Protein AF-A0A7V9B4B7-F1 (afdb_monomer_lite)

Secondary structure (DSSP, 8-state):
--------GGGHHHHHHHHHHTT----------SSEEEETTTEEEEHHHHHHHHHHHHHHHHHTS----

pLDDT: mean 91.67, std 11.44, range [51.56, 98.5]

Sequence (69 aa):
GRVVVAAAPDQMAAVLDGAAAAGVPTSRIGLATGDRLVVKDLLDVAVADLTSSWHDHLPAALGHGTTQG

Radius of gyration: 19.12 Å; chains: 1; bounding box: 28×27×64 Å

Foldseek 3Di:
DDDDDDDDPVCVVVVVVVCVVVVHDDDDDDHDDDQWDDDPPPDIGGVVVVVCCVVCVVVVVCVVPPPDD

Structure (mmCIF, N/CA/C/O backbone):
data_AF-A0A7V9B4B7-F1
#
_entry.id   AF-A0A7V9B4B7-F1
#
loop_
_atom_site.group_PDB
_atom_site.id
_atom_site.type_symbol
_atom_site.label_atom_id
_atom_site.label_alt_id
_atom_site.label_comp_id
_atom_site.label_asym_id
_atom_site.label_entity_id
_atom_site.label_seq_id
_atom_site.pdbx_PDB_ins_code
_atom_site.Cartn_x
_atom_site.Cartn_y
_atom_site.Cartn_z
_atom_site.occupancy
_atom_site.B_iso_or_equiv
_atom_site.auth_seq_id
_atom_site.auth_comp_id
_atom_site.auth_asym_id
_atom_site.auth_atom_id
_atom_site.pdbx_PDB_model_num
ATOM 1 N N . GLY A 1 1 ? -15.346 2.413 0.999 1.00 88.25 1 GLY A N 1
ATOM 2 C CA . GLY A 1 1 ? -14.163 2.525 0.121 1.00 88.25 1 GLY A CA 1
ATOM 3 C C . GLY A 1 1 ? -12.952 1.956 0.829 1.00 88.25 1 GLY A C 1
ATOM 4 O O . GLY A 1 1 ? -13.019 1.768 2.037 1.00 88.25 1 GLY A O 1
ATOM 5 N N . ARG A 1 2 ? -11.874 1.657 0.104 1.00 95.38 2 ARG A N 1
ATOM 6 C CA . ARG A 1 2 ? -10.574 1.277 0.680 1.00 95.38 2 ARG A CA 1
ATOM 7 C C . ARG A 1 2 ? -9.537 2.289 0.216 1.00 95.38 2 ARG A C 1
ATOM 9 O O . ARG A 1 2 ? -9.641 2.774 -0.907 1.00 95.38 2 ARG A O 1
ATOM 16 N N . VAL A 1 3 ? -8.572 2.597 1.072 1.00 96.00 3 VAL A N 1
ATOM 17 C CA . VAL A 1 3 ? -7.470 3.511 0.764 1.00 96.00 3 VAL A CA 1
ATOM 18 C C . VAL A 1 3 ? -6.152 2.857 1.147 1.00 96.00 3 VAL A C 1
ATOM 20 O O . VAL A 1 3 ? -6.101 2.066 2.088 1.00 96.00 3 VAL A O 1
ATOM 23 N N . VAL A 1 4 ? -5.099 3.190 0.409 1.00 95.56 4 VAL A N 1
ATOM 24 C CA . VAL A 1 4 ? -3.719 2.836 0.741 1.00 95.56 4 VAL A CA 1
ATOM 25 C C . VAL A 1 4 ? -2.972 4.144 0.946 1.00 95.56 4 VAL A C 1
ATOM 27 O O . VAL A 1 4 ? -3.085 5.051 0.126 1.00 95.56 4 VAL A O 1
ATOM 30 N N . VAL A 1 5 ? -2.247 4.249 2.056 1.00 95.75 5 VAL A N 1
ATOM 31 C CA . VAL A 1 5 ? -1.513 5.457 2.434 1.00 95.75 5 VAL A CA 1
ATOM 32 C C . VAL A 1 5 ? -0.058 5.082 2.667 1.00 95.75 5 VAL A C 1
ATOM 34 O O . VAL A 1 5 ? 0.231 4.143 3.409 1.00 95.75 5 VAL A O 1
ATOM 37 N N . ALA A 1 6 ? 0.851 5.827 2.044 1.00 96.00 6 ALA A N 1
ATOM 38 C CA . ALA A 1 6 ? 2.262 5.824 2.397 1.00 96.00 6 ALA A CA 1
ATOM 39 C C . ALA A 1 6 ? 2.519 6.999 3.346 1.00 96.00 6 ALA A C 1
ATOM 41 O O . ALA A 1 6 ? 2.141 8.131 3.050 1.00 96.00 6 ALA A O 1
ATOM 42 N N . ALA A 1 7 ? 3.146 6.726 4.486 1.00 95.50 7 ALA A N 1
ATOM 43 C CA . ALA A 1 7 ? 3.519 7.733 5.468 1.00 95.50 7 ALA A CA 1
ATOM 44 C C . ALA A 1 7 ? 4.992 7.564 5.838 1.00 95.50 7 ALA A C 1
ATOM 46 O O . ALA A 1 7 ? 5.507 6.441 5.855 1.00 95.50 7 ALA A O 1
ATOM 47 N N . ALA A 1 8 ? 5.653 8.678 6.149 1.00 95.50 8 ALA A N 1
ATOM 48 C CA . ALA A 1 8 ? 6.984 8.639 6.734 1.00 95.50 8 ALA A CA 1
ATOM 49 C C . ALA A 1 8 ? 6.940 7.923 8.105 1.00 95.50 8 ALA A C 1
ATOM 51 O O . ALA A 1 8 ? 5.899 7.961 8.774 1.00 95.50 8 ALA A O 1
ATOM 52 N N . PRO A 1 9 ? 8.021 7.238 8.531 1.00 93.50 9 PRO A N 1
ATOM 53 C CA . PRO A 1 9 ? 8.012 6.434 9.756 1.00 93.50 9 PRO A CA 1
ATOM 54 C C . PRO A 1 9 ? 7.615 7.214 11.017 1.00 93.50 9 PRO A C 1
ATOM 56 O O . PRO A 1 9 ? 6.892 6.690 11.860 1.00 93.50 9 PRO A O 1
ATOM 59 N N . ASP A 1 10 ? 8.049 8.467 11.116 1.00 96.81 10 ASP A N 1
ATOM 60 C CA . ASP A 1 10 ? 7.746 9.412 12.192 1.00 96.81 10 ASP A CA 1
ATOM 61 C C . ASP A 1 10 ? 6.276 9.862 12.207 1.00 96.81 10 ASP A C 1
ATOM 63 O O . ASP A 1 10 ? 5.724 10.14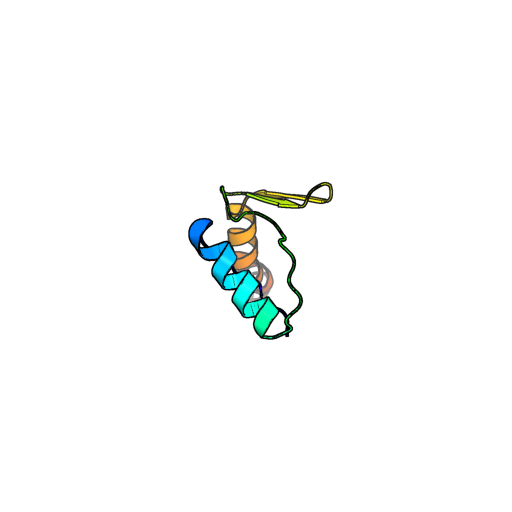0 13.268 1.00 96.81 10 ASP A O 1
ATOM 67 N N . GLN A 1 11 ? 5.605 9.832 11.055 1.00 96.69 11 GLN A N 1
ATOM 68 C CA . GLN A 1 11 ? 4.196 10.213 10.911 1.00 96.69 11 GLN A CA 1
ATOM 69 C C . GLN A 1 11 ? 3.225 9.028 11.024 1.00 96.69 11 GLN A C 1
ATOM 71 O O . GLN A 1 11 ? 2.010 9.221 11.086 1.00 96.69 11 GLN A O 1
ATOM 76 N N . MET A 1 12 ? 3.735 7.792 11.060 1.00 95.06 12 MET A N 1
ATOM 77 C CA . MET A 1 12 ? 2.918 6.575 11.063 1.00 95.06 12 MET A CA 1
ATOM 78 C C . MET A 1 12 ? 1.953 6.517 12.254 1.00 95.06 12 MET A C 1
ATOM 80 O O . MET A 1 12 ? 0.789 6.158 12.081 1.00 95.06 12 MET A O 1
ATOM 84 N N . ALA A 1 13 ? 2.421 6.894 13.448 1.00 96.38 13 ALA A N 1
ATOM 85 C CA . ALA A 1 13 ? 1.600 6.886 14.658 1.00 96.38 13 ALA A CA 1
ATOM 86 C C . ALA A 1 13 ? 0.385 7.813 14.510 1.00 96.38 13 ALA A C 1
ATOM 88 O O . ALA A 1 13 ? -0.748 7.372 14.676 1.00 96.38 13 ALA A O 1
ATOM 89 N N . ALA A 1 14 ? 0.607 9.052 14.063 1.00 97.56 14 ALA A N 1
ATOM 90 C CA . ALA A 1 14 ? -0.460 10.031 13.872 1.00 97.56 14 ALA A CA 1
ATOM 91 C C . ALA A 1 14 ? -1.534 9.560 12.872 1.00 97.56 14 ALA A C 1
ATOM 93 O O . ALA A 1 14 ? -2.725 9.785 13.085 1.00 97.56 14 ALA A O 1
ATOM 94 N N . VAL A 1 15 ? -1.132 8.876 11.792 1.00 96.81 15 VAL A N 1
ATOM 95 C CA . VAL A 1 15 ? -2.074 8.322 10.803 1.00 96.81 15 VAL A CA 1
ATOM 96 C C . VAL A 1 15 ? -2.918 7.197 11.406 1.00 96.81 15 VAL A C 1
ATOM 98 O O . VAL A 1 15 ? -4.133 7.164 11.201 1.00 96.81 15 VAL A O 1
ATOM 101 N N . LEU A 1 16 ? -2.294 6.278 12.147 1.00 96.56 16 LEU A N 1
ATOM 102 C CA . LEU A 1 16 ? -2.995 5.156 1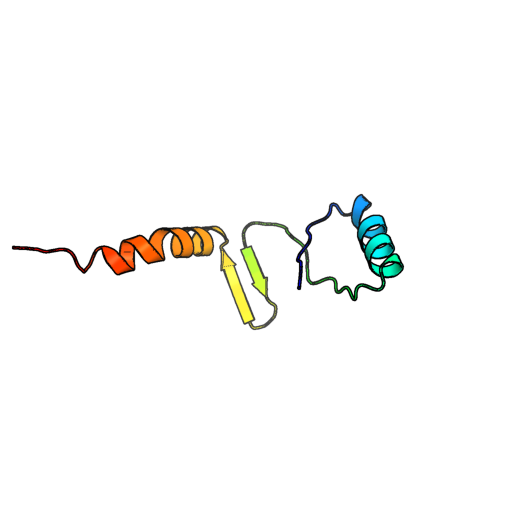2.774 1.00 96.56 16 LEU A CA 1
ATOM 103 C C . LEU A 1 16 ? -3.942 5.626 13.881 1.00 96.56 16 LEU A C 1
ATOM 105 O O . LEU A 1 16 ? -5.078 5.157 13.931 1.00 96.56 16 LEU A O 1
ATOM 109 N N . ASP A 1 17 ? -3.517 6.587 14.699 1.00 97.94 17 ASP A N 1
ATOM 110 C CA . ASP A 1 17 ? -4.337 7.171 15.761 1.00 97.94 17 ASP A CA 1
ATOM 111 C C . ASP A 1 17 ? -5.548 7.909 15.181 1.00 97.94 17 ASP A C 1
ATOM 113 O O . ASP A 1 17 ? -6.673 7.727 15.649 1.00 97.94 17 ASP A O 1
ATOM 117 N N . GLY A 1 18 ? -5.351 8.682 14.106 1.00 97.94 18 GLY A N 1
ATOM 118 C CA . GLY A 1 18 ? -6.444 9.346 13.396 1.00 97.94 18 GLY A CA 1
ATOM 119 C C . GLY A 1 18 ? -7.456 8.356 12.812 1.00 97.94 18 GLY A C 1
ATOM 120 O O . GLY A 1 18 ? -8.665 8.557 12.931 1.00 97.94 18 GLY A O 1
ATOM 121 N N . ALA A 1 19 ? -6.981 7.253 12.226 1.00 97.38 19 ALA A N 1
ATOM 122 C CA . ALA A 1 19 ? -7.854 6.200 11.713 1.00 97.38 19 ALA A CA 1
ATOM 123 C C . ALA A 1 19 ? -8.617 5.480 12.839 1.00 97.38 19 ALA A C 1
ATOM 125 O O . ALA A 1 19 ? -9.820 5.247 12.711 1.00 97.38 19 ALA A O 1
ATOM 126 N N . ALA A 1 20 ? -7.946 5.185 13.955 1.00 97.75 20 ALA A N 1
ATOM 127 C CA . ALA A 1 20 ? -8.556 4.559 15.123 1.00 97.75 20 ALA A CA 1
ATOM 128 C C . ALA A 1 20 ? -9.635 5.453 15.754 1.00 97.75 20 ALA A C 1
ATOM 130 O O . ALA A 1 20 ? -10.738 4.978 16.022 1.00 97.75 20 ALA A O 1
ATOM 131 N N . ALA A 1 21 ? -9.364 6.752 15.914 1.00 98.50 21 ALA A N 1
ATOM 132 C CA . ALA A 1 21 ? -10.330 7.727 16.421 1.00 98.50 21 ALA A CA 1
ATOM 133 C C . ALA A 1 21 ? -11.576 7.849 15.525 1.00 98.50 21 ALA A C 1
ATOM 135 O O . ALA A 1 21 ? -12.676 8.086 16.019 1.00 98.50 21 ALA A O 1
ATOM 136 N N . ALA A 1 22 ? -11.418 7.639 14.216 1.00 97.75 22 ALA A N 1
ATOM 137 C CA . ALA A 1 22 ? -12.515 7.607 13.252 1.00 97.75 22 ALA A CA 1
ATOM 138 C C . ALA A 1 22 ? -13.210 6.233 13.136 1.00 97.75 22 ALA A C 1
ATOM 140 O O . ALA A 1 22 ? -14.126 6.080 12.328 1.00 97.75 22 ALA A O 1
ATOM 141 N N . GLY A 1 23 ? -12.779 5.219 13.898 1.00 97.75 23 GLY A N 1
ATOM 142 C CA . GLY A 1 23 ? -13.321 3.859 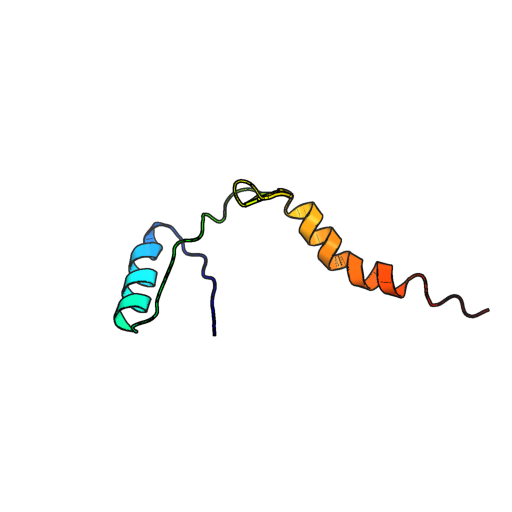13.822 1.00 97.75 23 GLY A CA 1
ATOM 143 C C . GLY A 1 23 ? -13.014 3.141 12.503 1.00 97.75 23 GLY A C 1
ATOM 144 O O . GLY A 1 23 ? -13.736 2.220 12.121 1.00 97.75 23 GLY A O 1
ATOM 145 N N . VAL A 1 24 ? -11.970 3.561 11.784 1.00 97.69 24 VAL A N 1
ATOM 146 C CA . VAL A 1 24 ? -11.570 2.981 10.499 1.00 97.69 24 VAL A CA 1
ATOM 147 C C . VAL A 1 24 ? -10.607 1.815 10.742 1.00 97.69 24 VAL A C 1
ATOM 149 O O . VAL A 1 24 ? -9.517 2.031 11.272 1.00 97.69 24 VAL A O 1
ATOM 152 N N . PRO A 1 25 ? -10.946 0.579 10.328 1.00 96.69 25 PRO A N 1
ATOM 153 C CA . PRO A 1 25 ? -10.031 -0.551 10.436 1.00 96.69 25 PRO A CA 1
ATOM 154 C C . PRO A 1 25 ? -8.785 -0.343 9.572 1.00 96.69 25 PRO A C 1
ATOM 156 O O . PRO A 1 25 ? -8.889 -0.025 8.385 1.00 96.69 25 PRO A O 1
ATOM 159 N N . THR A 1 26 ? -7.608 -0.574 10.149 1.00 97.19 26 THR A N 1
ATOM 160 C CA . THR A 1 26 ? -6.323 -0.432 9.457 1.00 97.19 26 THR A CA 1
ATOM 161 C C . THR A 1 26 ? -5.505 -1.715 9.521 1.00 97.19 26 THR A C 1
ATOM 163 O O . THR A 1 26 ? -5.668 -2.557 10.403 1.00 97.19 26 THR A O 1
ATOM 166 N N . SER A 1 27 ? -4.615 -1.877 8.546 1.00 95.81 27 SER A N 1
ATOM 167 C CA . SER A 1 27 ? -3.606 -2.930 8.537 1.00 95.81 27 SER A CA 1
ATOM 168 C C . SER A 1 27 ? -2.348 -2.404 7.857 1.00 95.81 27 SER A C 1
ATOM 170 O O . SER A 1 27 ? -2.431 -1.717 6.836 1.00 95.81 27 SER A O 1
ATOM 172 N N . ARG A 1 28 ? -1.177 -2.718 8.419 1.00 93.69 28 ARG A N 1
ATOM 173 C CA . ARG A 1 28 ? 0.109 -2.373 7.812 1.00 93.69 28 ARG A CA 1
ATOM 174 C C . ARG A 1 28 ? 0.500 -3.459 6.818 1.00 93.69 28 ARG A C 1
ATOM 176 O O . ARG A 1 28 ? 0.833 -4.569 7.219 1.00 93.69 28 ARG A O 1
ATOM 183 N N . ILE A 1 29 ? 0.492 -3.109 5.536 1.00 93.88 29 ILE A N 1
ATOM 184 C CA . ILE A 1 29 ? 0.701 -4.062 4.436 1.00 93.88 29 ILE A CA 1
ATOM 185 C C . ILE A 1 29 ? 2.156 -4.174 3.963 1.00 93.88 29 ILE A C 1
ATOM 187 O O . ILE A 1 29 ? 2.486 -5.126 3.267 1.00 93.88 29 ILE A O 1
ATOM 191 N N . GLY A 1 30 ? 3.035 -3.236 4.334 1.00 94.00 30 GLY A N 1
ATOM 192 C CA . GLY A 1 30 ? 4.440 -3.289 3.930 1.00 94.00 30 GLY A CA 1
ATOM 193 C C . GLY A 1 30 ? 5.190 -1.971 4.094 1.00 94.00 30 GLY A C 1
ATOM 194 O O . GLY A 1 30 ? 4.772 -1.093 4.851 1.00 94.00 30 GLY A O 1
ATOM 195 N N . LEU A 1 31 ? 6.306 -1.868 3.373 1.00 94.56 31 LEU A N 1
ATOM 196 C CA . LEU A 1 31 ? 7.176 -0.698 3.288 1.00 94.56 31 LEU A CA 1
ATOM 197 C C . LEU A 1 31 ? 7.319 -0.297 1.816 1.00 94.56 31 LEU A C 1
ATOM 199 O O . LEU A 1 31 ? 7.501 -1.156 0.957 1.00 94.56 31 LEU A O 1
ATOM 203 N N . ALA A 1 32 ? 7.249 1.000 1.531 1.00 93.38 32 ALA A N 1
ATOM 204 C CA . ALA A 1 32 ? 7.463 1.537 0.191 1.00 93.38 32 ALA A CA 1
ATOM 205 C C . ALA A 1 32 ? 8.950 1.878 0.009 1.00 93.38 32 ALA A C 1
ATOM 207 O O . ALA A 1 32 ? 9.360 3.019 0.212 1.00 93.38 32 ALA A O 1
ATOM 208 N N . THR A 1 33 ? 9.773 0.874 -0.297 1.00 91.62 33 THR A N 1
ATOM 209 C CA . THR A 1 33 ? 11.232 1.023 -0.430 1.00 91.62 33 THR A CA 1
ATOM 210 C C . THR A 1 33 ? 11.752 0.302 -1.665 1.00 91.62 33 THR A C 1
ATOM 212 O O . THR A 1 33 ? 11.213 -0.739 -2.030 1.00 91.62 33 THR A O 1
ATOM 215 N N . GLY A 1 34 ? 12.864 0.784 -2.223 1.00 94.88 34 GLY A N 1
ATOM 216 C CA . GLY A 1 34 ? 13.525 0.143 -3.360 1.00 94.88 34 GLY A CA 1
ATOM 217 C C . GLY A 1 34 ? 12.765 0.319 -4.676 1.00 94.88 34 GLY A C 1
ATOM 218 O O . GLY A 1 34 ? 11.902 1.185 -4.802 1.00 94.88 34 GLY A O 1
A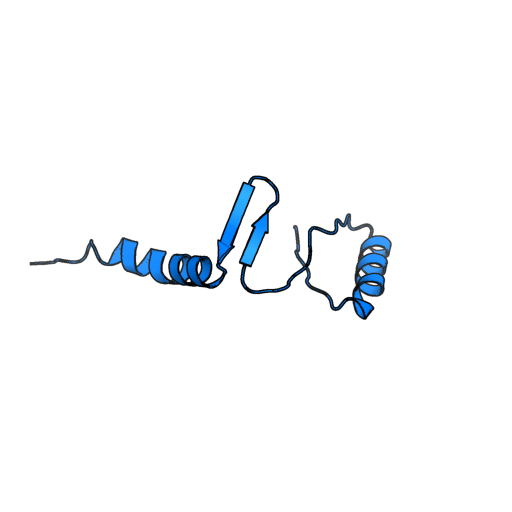TOM 219 N N . ASP A 1 35 ? 13.117 -0.503 -5.658 1.00 97.56 35 ASP A N 1
ATOM 220 C CA . ASP A 1 35 ? 12.636 -0.457 -7.043 1.00 97.56 35 ASP A CA 1
ATOM 221 C C . ASP A 1 35 ? 11.904 -1.744 -7.461 1.00 97.56 35 ASP A C 1
ATOM 223 O O . ASP A 1 35 ? 11.688 -1.994 -8.651 1.00 97.56 35 ASP A O 1
ATOM 227 N N . ARG A 1 36 ? 11.494 -2.564 -6.483 1.00 97.31 36 ARG A N 1
ATOM 228 C CA . ARG A 1 36 ? 10.809 -3.844 -6.702 1.00 97.31 36 ARG A CA 1
ATOM 229 C C . ARG A 1 36 ? 9.498 -3.923 -5.930 1.00 97.31 36 ARG A C 1
ATOM 231 O O . ARG A 1 36 ? 9.432 -3.551 -4.761 1.00 97.31 36 ARG A O 1
ATOM 238 N N . LEU A 1 37 ? 8.464 -4.451 -6.580 1.00 96.69 37 LEU A N 1
ATOM 239 C CA . LEU A 1 37 ? 7.226 -4.860 -5.927 1.00 96.69 37 LEU A CA 1
ATOM 240 C C . LEU A 1 37 ? 7.362 -6.327 -5.528 1.00 96.69 37 LEU A C 1
ATOM 242 O O . LEU A 1 37 ? 7.475 -7.198 -6.391 1.00 96.69 37 LEU A O 1
ATOM 246 N N . VAL A 1 38 ? 7.318 -6.590 -4.224 1.00 96.94 38 VAL A N 1
ATOM 247 C CA . VAL A 1 38 ? 7.452 -7.939 -3.670 1.00 96.94 38 VAL A CA 1
ATOM 248 C C . VAL A 1 38 ? 6.223 -8.272 -2.838 1.00 96.94 38 VAL A C 1
ATOM 250 O O . VAL A 1 38 ? 5.869 -7.543 -1.910 1.00 96.94 38 VAL A O 1
ATOM 253 N N . VAL A 1 39 ? 5.595 -9.405 -3.143 1.00 96.50 39 VAL A N 1
ATOM 254 C CA . VAL A 1 39 ? 4.590 -10.038 -2.288 1.00 96.50 39 VAL A CA 1
ATOM 255 C C . VAL A 1 39 ? 5.116 -11.414 -1.927 1.00 96.50 39 VAL A C 1
ATOM 257 O O . VAL A 1 39 ? 5.336 -12.255 -2.801 1.00 96.50 39 VAL A O 1
ATOM 260 N N . LYS A 1 40 ? 5.333 -11.624 -0.626 1.00 94.25 40 LYS A N 1
ATOM 261 C CA . LYS A 1 40 ? 5.906 -12.861 -0.097 1.00 94.25 40 LYS A CA 1
ATOM 262 C C . LYS A 1 40 ? 5.155 -14.081 -0.642 1.00 94.25 40 LYS A C 1
ATOM 264 O O . LYS A 1 40 ? 3.928 -14.107 -0.616 1.00 94.25 40 LYS A O 1
ATOM 269 N N . ASP A 1 41 ? 5.920 -15.066 -1.109 1.00 96.94 41 ASP A N 1
ATOM 270 C CA . ASP A 1 41 ? 5.437 -16.345 -1.642 1.00 96.94 41 ASP A CA 1
ATOM 271 C C . ASP A 1 41 ? 4.518 -16.224 -2.879 1.00 96.94 41 ASP A C 1
ATOM 273 O O . ASP A 1 41 ? 3.874 -17.200 -3.260 1.00 96.94 41 ASP A O 1
ATOM 277 N N . LEU A 1 42 ? 4.460 -15.049 -3.525 1.00 97.56 42 LEU A N 1
ATOM 278 C CA . LEU A 1 42 ? 3.598 -14.800 -4.684 1.00 97.56 42 LEU A CA 1
ATOM 279 C C . LEU A 1 42 ? 4.346 -14.196 -5.876 1.00 97.56 42 LEU A C 1
ATOM 281 O O . LEU A 1 42 ? 4.267 -14.744 -6.973 1.00 97.56 42 LEU A O 1
ATOM 285 N N . LEU A 1 43 ? 5.026 -13.060 -5.693 1.00 97.31 43 LEU A N 1
ATOM 286 C CA . LEU A 1 43 ? 5.716 -12.374 -6.788 1.00 97.31 43 LEU A CA 1
ATOM 287 C C . LEU A 1 43 ? 6.871 -11.499 -6.306 1.00 97.31 43 LEU A C 1
ATOM 289 O O . LEU A 1 43 ? 6.858 -10.974 -5.192 1.00 97.31 43 LEU A O 1
ATOM 293 N N . ASP A 1 44 ? 7.820 -11.294 -7.211 1.00 97.19 44 ASP A N 1
ATOM 294 C CA . ASP A 1 44 ? 8.910 -10.331 -7.105 1.00 97.19 44 ASP A CA 1
ATOM 295 C C . ASP A 1 44 ? 9.196 -9.781 -8.511 1.00 97.19 44 ASP A C 1
ATOM 297 O O . 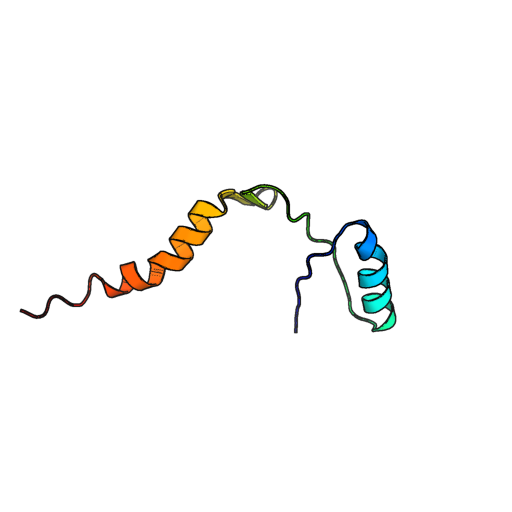ASP A 1 44 ? 9.696 -10.495 -9.381 1.00 97.19 44 ASP A O 1
ATOM 301 N N . VAL A 1 45 ? 8.838 -8.519 -8.754 1.00 97.94 45 VAL A N 1
ATOM 302 C CA . VAL A 1 45 ? 8.943 -7.874 -10.074 1.00 97.94 45 VAL A CA 1
ATOM 303 C C . VAL A 1 45 ? 9.525 -6.469 -9.951 1.00 97.94 45 VAL A C 1
ATOM 305 O O . VAL A 1 45 ? 9.275 -5.767 -8.969 1.00 97.94 45 VAL A O 1
ATOM 308 N N . ALA A 1 46 ? 10.292 -6.032 -10.950 1.00 98.12 46 ALA A N 1
ATOM 309 C CA . ALA A 1 46 ? 10.797 -4.664 -10.978 1.00 98.12 46 ALA A CA 1
ATOM 310 C C . ALA A 1 46 ? 9.654 -3.674 -11.253 1.00 98.12 46 ALA A C 1
ATOM 312 O O . ALA A 1 46 ? 8.789 -3.906 -12.099 1.00 98.12 46 ALA A O 1
ATOM 313 N N . VAL A 1 47 ? 9.673 -2.529 -10.571 1.00 97.62 47 VAL A N 1
ATOM 314 C CA . VAL A 1 47 ? 8.695 -1.450 -10.786 1.00 97.62 47 VAL A CA 1
ATOM 315 C C . VAL A 1 47 ? 8.802 -0.886 -12.207 1.00 97.62 47 VAL A C 1
ATOM 317 O O . VAL A 1 47 ? 7.787 -0.503 -12.790 1.00 97.62 47 VAL A O 1
ATOM 320 N N . ALA A 1 48 ? 10.001 -0.880 -12.795 1.00 97.94 48 ALA A N 1
ATOM 321 C CA . ALA A 1 48 ? 10.222 -0.459 -14.179 1.00 97.94 48 ALA A CA 1
ATOM 322 C C . ALA A 1 48 ? 9.455 -1.336 -15.185 1.00 97.94 48 ALA A C 1
ATOM 324 O O . ALA A 1 48 ? 8.808 -0.806 -16.091 1.00 97.94 48 ALA A O 1
ATOM 325 N N . ASP A 1 49 ? 9.455 -2.656 -14.983 1.00 97.38 49 ASP A N 1
ATOM 326 C CA . ASP A 1 49 ? 8.732 -3.602 -15.839 1.00 97.38 49 ASP A CA 1
ATOM 327 C C . ASP A 1 49 ? 7.219 -3.398 -15.714 1.00 97.38 49 ASP A C 1
ATOM 329 O O . ASP A 1 49 ? 6.513 -3.329 -16.720 1.00 97.38 49 ASP A O 1
ATOM 333 N N . LEU A 1 50 ? 6.718 -3.219 -14.484 1.00 96.56 50 LEU A N 1
ATOM 334 C CA . LEU A 1 50 ? 5.307 -2.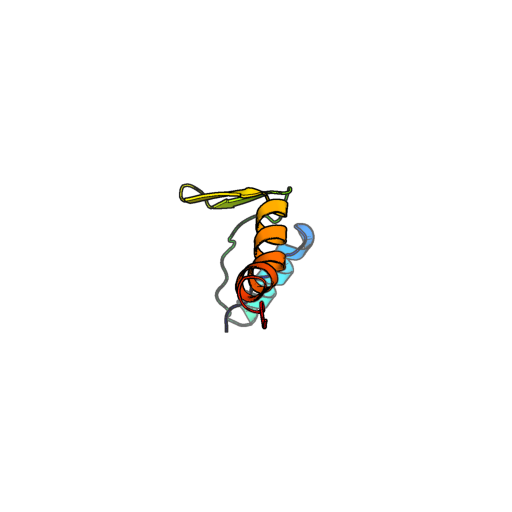907 -14.233 1.00 96.56 50 LEU A CA 1
ATOM 335 C C . LEU A 1 50 ? 4.882 -1.593 -14.894 1.00 96.56 50 LEU A C 1
ATOM 337 O O . LEU A 1 50 ? 3.812 -1.518 -15.494 1.00 96.56 50 LEU A O 1
ATOM 341 N N . THR A 1 51 ? 5.721 -0.561 -14.788 1.00 96.69 51 THR A N 1
ATOM 342 C CA . THR A 1 51 ? 5.443 0.769 -15.344 1.00 96.69 51 THR A CA 1
ATOM 343 C C . THR A 1 51 ? 5.382 0.712 -16.864 1.00 96.69 51 THR A C 1
ATOM 345 O O . THR A 1 51 ? 4.429 1.219 -17.455 1.00 96.69 51 THR A O 1
ATOM 348 N N . SER A 1 52 ? 6.357 0.044 -17.483 1.00 96.44 52 SER A N 1
ATOM 349 C CA . SER A 1 52 ? 6.412 -0.140 -18.935 1.00 96.44 52 SER A CA 1
ATOM 350 C C . SER A 1 52 ? 5.216 -0.962 -19.413 1.00 96.44 52 SER A C 1
ATOM 352 O O . SER A 1 52 ? 4.477 -0.529 -20.289 1.00 96.44 52 SER A O 1
ATOM 354 N N . SER A 1 53 ? 4.929 -2.091 -18.754 1.00 95.19 53 SER A N 1
ATOM 355 C CA . SER A 1 53 ? 3.768 -2.920 -19.081 1.00 95.19 53 SER A CA 1
ATOM 356 C C . SER A 1 53 ? 2.458 -2.146 -18.972 1.00 95.19 53 SER A C 1
ATOM 358 O O . SER A 1 53 ? 1.606 -2.316 -19.834 1.00 95.19 53 SER A O 1
ATOM 360 N N . TRP A 1 54 ? 2.271 -1.316 -17.944 1.00 94.75 54 TRP A N 1
ATOM 361 C CA . TRP A 1 54 ? 1.060 -0.507 -17.795 1.00 94.75 54 TRP A CA 1
ATOM 362 C C . TRP A 1 54 ? 0.928 0.540 -18.904 1.00 94.75 54 TRP A C 1
ATOM 364 O O . TRP A 1 54 ? -0.145 0.691 -19.490 1.00 94.75 54 TRP A O 1
ATOM 374 N N . HIS A 1 55 ? 2.019 1.247 -19.197 1.00 94.94 55 HIS A N 1
ATOM 375 C CA . HIS A 1 55 ? 2.041 2.317 -20.186 1.00 94.94 55 HIS A CA 1
ATOM 376 C C . HIS A 1 55 ? 1.848 1.789 -21.616 1.00 94.94 55 HIS A C 1
ATOM 378 O O . HIS A 1 55 ? 1.106 2.371 -22.408 1.00 94.94 55 HIS A O 1
ATOM 384 N N . ASP A 1 56 ? 2.457 0.646 -21.924 1.00 94.25 56 ASP A N 1
ATOM 385 C CA . ASP A 1 56 ? 2.531 0.117 -23.283 1.00 94.25 56 ASP A CA 1
ATOM 386 C C . ASP A 1 56 ? 1.387 -0.850 -23.615 1.00 94.25 56 ASP A C 1
ATOM 388 O O . ASP A 1 56 ? 1.157 -1.148 -24.789 1.00 94.25 56 ASP A O 1
ATOM 392 N N . HIS A 1 57 ? 0.610 -1.298 -22.619 1.00 91.56 57 HIS A N 1
ATOM 393 C CA . HIS A 1 57 ? -0.472 -2.265 -22.824 1.00 91.56 57 HIS A CA 1
ATOM 394 C C . HIS A 1 57 ? -1.521 -1.784 -23.837 1.00 91.56 57 HIS A C 1
ATOM 396 O O . HIS A 1 57 ? -1.879 -2.518 -24.758 1.00 91.56 57 HIS A O 1
ATOM 402 N N . LEU A 1 58 ? -2.027 -0.553 -23.689 1.00 90.12 58 LEU A N 1
ATOM 403 C CA . LEU A 1 58 ? -3.018 0.006 -24.617 1.00 90.12 58 LEU A CA 1
ATOM 404 C C . LEU A 1 58 ? -2.432 0.262 -26.017 1.00 90.12 58 LEU A C 1
ATOM 406 O O . LEU A 1 58 ? -3.034 -0.212 -26.983 1.00 90.12 58 LEU A O 1
ATOM 410 N N . PRO A 1 59 ? -1.277 0.946 -26.165 1.00 87.69 59 PRO A N 1
ATOM 411 C CA . PRO A 1 59 ? -0.611 1.085 -27.458 1.00 87.69 59 PRO A CA 1
ATOM 412 C C . PRO A 1 59 ? -0.398 -0.249 -28.178 1.00 87.69 59 PRO A C 1
ATOM 414 O O . PRO A 1 59 ? -0.722 -0.361 -29.358 1.00 87.69 59 PRO A O 1
ATOM 417 N N . ALA A 1 60 ? 0.072 -1.280 -27.474 1.00 87.38 60 ALA A N 1
ATOM 418 C CA . ALA A 1 60 ? 0.263 -2.605 -28.051 1.00 87.38 60 ALA A CA 1
ATOM 419 C C . ALA A 1 60 ? -1.069 -3.255 -28.457 1.00 87.38 60 ALA A C 1
ATOM 421 O O . ALA A 1 60 ? -1.175 -3.802 -29.553 1.00 87.38 60 ALA A O 1
ATOM 422 N N . ALA A 1 61 ? -2.110 -3.165 -27.625 1.00 87.38 61 ALA A N 1
ATOM 423 C CA . ALA A 1 61 ? -3.422 -3.736 -27.937 1.00 87.38 61 ALA A CA 1
ATOM 424 C C . ALA A 1 61 ? -4.086 -3.079 -29.164 1.00 87.38 61 ALA A C 1
ATOM 426 O O . ALA A 1 61 ? -4.780 -3.752 -29.923 1.00 87.38 61 ALA A O 1
ATOM 427 N N . LEU A 1 62 ? -3.859 -1.780 -29.376 1.00 85.19 62 LEU A N 1
ATOM 428 C CA . LEU A 1 62 ? -4.462 -1.008 -30.469 1.00 85.19 62 LEU A CA 1
ATOM 429 C C . LEU A 1 62 ? -3.592 -0.969 -31.744 1.00 85.19 62 LEU A C 1
ATOM 431 O O . LEU A 1 62 ? -4.119 -0.854 -32.851 1.00 85.19 62 LEU A O 1
ATOM 435 N N . GLY A 1 63 ? -2.268 -1.095 -31.615 1.00 68.44 63 GLY A N 1
ATOM 436 C CA . GLY A 1 63 ? -1.290 -0.977 -32.707 1.00 68.44 63 GLY A CA 1
ATOM 437 C C . GLY A 1 63 ? -1.257 -2.147 -33.697 1.00 68.44 63 GLY A C 1
ATOM 438 O O . GLY A 1 63 ? -0.712 -2.003 -34.787 1.00 68.44 63 GLY A O 1
ATOM 439 N N . HIS A 1 64 ? -1.892 -3.277 -33.375 1.00 58.56 64 HIS A N 1
ATOM 440 C CA . HIS A 1 64 ? -2.046 -4.414 -34.295 1.00 58.56 64 HIS A CA 1
ATOM 441 C C . HIS A 1 64 ? -3.332 -4.333 -35.148 1.00 58.56 64 HIS A C 1
ATOM 443 O O . HIS A 1 64 ? -3.623 -5.259 -35.901 1.00 58.56 64 HIS A O 1
ATOM 449 N N . GLY A 1 65 ? -4.114 -3.246 -35.038 1.00 60.66 65 GLY A N 1
ATOM 450 C CA . GLY A 1 65 ? -5.485 -3.165 -35.560 1.00 60.66 65 GLY A CA 1
ATOM 451 C C . GLY A 1 65 ? -5.828 -1.959 -36.441 1.00 60.66 65 GLY A C 1
ATOM 452 O O . GLY A 1 65 ? -7.006 -1.634 -36.546 1.00 60.66 65 GLY A O 1
ATOM 453 N N . THR A 1 66 ? -4.860 -1.277 -37.068 1.00 65.94 66 THR A N 1
ATOM 454 C CA . THR A 1 66 ? -5.169 -0.181 -38.022 1.00 65.94 66 THR A CA 1
ATOM 455 C C . THR A 1 66 ? -4.395 -0.222 -39.343 1.00 65.94 66 THR A C 1
ATOM 457 O O . THR A 1 66 ? -4.265 0.803 -40.006 1.00 65.94 66 THR A O 1
ATOM 460 N N . THR A 1 67 ? -3.977 -1.403 -39.822 1.00 57.16 67 THR A N 1
ATOM 461 C CA . THR A 1 67 ? -3.804 -1.545 -41.281 1.00 57.16 67 THR A CA 1
ATOM 462 C C . THR A 1 67 ? -5.186 -1.430 -41.925 1.00 57.16 67 THR A C 1
ATOM 464 O O . THR A 1 67 ? -5.953 -2.387 -41.962 1.00 57.16 67 THR A O 1
ATOM 467 N N . GLN A 1 68 ? -5.519 -0.221 -42.361 1.00 51.72 68 GLN A N 1
ATOM 468 C CA . GLN A 1 68 ? -6.443 0.009 -43.460 1.00 51.72 68 GLN A CA 1
ATOM 469 C C . GLN A 1 68 ? -5.585 0.055 -44.726 1.00 51.72 68 GLN A C 1
ATOM 471 O O . GLN A 1 68 ? -4.525 0.685 -44.718 1.00 51.72 68 GLN A O 1
ATOM 476 N N . GLY A 1 69 ? -5.997 -0.712 -45.737 1.00 51.56 69 GLY A N 1
ATOM 477 C CA . GLY A 1 69 ? -5.345 -0.759 -47.047 1.00 51.56 69 GLY A CA 1
ATOM 478 C C . GLY A 1 69 ? -5.423 0.551 -47.817 1.00 51.56 69 GLY A C 1
ATOM 479 O O . GLY A 1 69 ? -6.191 1.450 -47.405 1.00 51.56 69 GLY A O 1
#